Protein AF-A0A951LSE7-F1 (afdb_monomer)

Radius of gyration: 34.66 Å; Cα contacts (8 Å, |Δi|>4): 216; chains: 1; bounding box: 118×33×81 Å

Foldseek 3Di:
DDDDDDDDDDDDPPDDPPPPPDDPPLQFWDKAKDWAPDLDLLAPFWTKIFMDTGPDDPPQPKFKAKDKDAFDFPDDGRHRMTTTRGHDFKMKMKIAIPRGPPPYDRIYMDMDGNPDDPDDDDPDDDDDDDPVVVVVSVVVVVVVCVVPVPDDDDDDDDDDPVPPDDDRVVVVD

Secondary structure (DSSP, 8-state):
---------------------PPPS-SSPEEEEEPP-S---SSSSPEEEEEEEES--TTS--EEEEEESSEEEEE-TBSSEEEEEE-SSEEEEEEEEESPPTTS--EEEEEEE--PPP--------SS--HHHHHHHHHHHHHHHHH-TT----------TT--SSTTGGGT-

Nearest PDB structures (foldseek):
  6fg9-assembly1_A  TM=6.703E-01  e=1.215E-01  Mus musculus
  3j9f-assembly1_9  TM=5.903E-01  e=5.689E-02  Homo sapiens
  5zo2-assembly1_A  TM=6.162E-01  e=5.229E-01  Mus musculus
  3j8f-assembly1_7  TM=5.194E-01  e=1.828E-01  Homo sapiens
  8vse-assembly1_B  TM=6.309E-01  e=2.122E+00  Homo sapiens

pLDDT: mean 77.63, std 16.94, range [31.97, 95.69]

Solvent-accessible surface area (backbone atoms only — not comparable to full-atom values): 11284 Å² total; per-residue (Å²): 138,79,83,89,84,82,91,80,87,81,78,81,78,79,74,74,80,77,80,73,71,82,75,78,88,76,79,56,51,55,70,49,55,45,64,56,84,72,86,45,64,26,66,85,44,71,43,51,39,37,52,50,76,43,82,61,64,89,83,52,74,65,42,34,47,72,47,64,77,25,53,46,78,77,45,41,79,63,47,60,44,33,32,30,38,28,50,63,55,52,33,38,44,35,40,37,46,46,67,65,59,90,91,46,92,39,72,46,64,32,73,46,70,42,75,72,76,79,82,86,73,86,86,79,86,80,79,97,66,57,69,70,60,46,52,54,52,52,50,55,50,53,51,53,46,68,76,35,91,86,61,86,87,83,88,85,83,84,82,62,93,81,70,77,79,67,64,76,61,72,73,73,114

Structure (mmCIF, N/CA/C/O backbone):
data_AF-A0A951LSE7-F1
#
_entry.id   AF-A0A951LSE7-F1
#
loop_
_atom_site.group_PDB
_atom_site.id
_atom_site.type_symbol
_atom_site.label_atom_id
_atom_site.label_alt_id
_atom_site.label_comp_id
_atom_site.label_asym_id
_atom_site.label_entity_id
_atom_site.label_seq_id
_atom_site.pdbx_PDB_ins_code
_atom_site.Cartn_x
_atom_site.Cartn_y
_atom_site.Cartn_z
_atom_site.occupancy
_atom_site.B_iso_or_equiv
_atom_site.auth_seq_id
_atom_site.auth_comp_id
_atom_site.auth_asym_id
_atom_site.auth_atom_id
_atom_site.pdbx_PDB_model_num
ATOM 1 N N . MET A 1 1 ? -87.863 -3.544 42.223 1.00 41.81 1 MET A N 1
ATOM 2 C CA . MET A 1 1 ? -87.678 -4.208 40.915 1.00 41.81 1 MET A CA 1
ATOM 3 C C . MET A 1 1 ? -87.373 -3.108 39.912 1.00 41.81 1 MET A C 1
ATOM 5 O O . MET A 1 1 ? -88.118 -2.148 39.914 1.00 41.81 1 MET A O 1
ATOM 9 N N . PHE A 1 2 ? -86.371 -3.109 39.048 1.00 39.69 2 PHE A N 1
ATOM 10 C CA . PHE A 1 2 ? -85.160 -3.896 38.831 1.00 39.69 2 PHE A CA 1
ATOM 11 C C . PHE A 1 2 ? -84.572 -3.287 37.532 1.00 39.69 2 PHE A C 1
ATOM 13 O O . PHE A 1 2 ? -85.335 -3.103 36.593 1.00 39.69 2 PHE A O 1
ATOM 20 N N . TYR A 1 3 ? -83.263 -2.995 37.509 1.00 31.97 3 TYR A N 1
ATOM 21 C CA . TYR A 1 3 ? -82.399 -2.718 36.334 1.00 31.97 3 TYR A CA 1
ATOM 22 C C . TYR A 1 3 ? -82.689 -1.440 35.503 1.00 31.97 3 TYR A C 1
ATOM 24 O O . TYR A 1 3 ? -83.784 -1.241 35.004 1.00 31.97 3 TYR A O 1
ATOM 32 N N . SER A 1 4 ? -81.799 -0.443 35.397 1.00 47.22 4 SER A N 1
ATOM 33 C CA . SER A 1 4 ? -80.381 -0.434 34.973 1.00 47.22 4 SER A CA 1
ATOM 34 C C . SER A 1 4 ? -80.179 -0.842 33.509 1.00 47.22 4 SER A C 1
ATOM 36 O O . SER A 1 4 ? -80.339 -2.016 33.198 1.00 47.22 4 SER A O 1
ATOM 38 N N . LEU A 1 5 ? -79.790 0.118 32.651 1.00 40.84 5 LEU A N 1
ATOM 39 C CA . LEU A 1 5 ? -78.952 -0.078 31.449 1.00 40.84 5 LEU A CA 1
ATOM 40 C C . LEU A 1 5 ? -78.479 1.276 30.854 1.00 40.84 5 LEU A C 1
ATOM 42 O O . LEU A 1 5 ? -79.071 1.845 29.945 1.00 40.84 5 LEU A O 1
ATOM 46 N N . ALA A 1 6 ? -77.472 1.856 31.513 1.00 43.97 6 ALA A N 1
ATOM 47 C CA . ALA A 1 6 ? -76.126 2.155 30.996 1.00 43.97 6 ALA A CA 1
ATOM 48 C C . ALA A 1 6 ? -75.915 2.284 29.453 1.00 43.97 6 ALA A C 1
ATOM 50 O O . ALA A 1 6 ? -76.101 1.308 28.737 1.00 43.97 6 ALA A O 1
ATOM 51 N N . LEU A 1 7 ? -75.404 3.450 28.985 1.00 41.69 7 LEU A N 1
ATOM 52 C CA . LEU A 1 7 ? -74.018 3.692 28.458 1.00 41.69 7 LEU A CA 1
ATOM 53 C C . LEU A 1 7 ? -73.900 3.451 26.915 1.00 41.69 7 LEU A C 1
ATOM 55 O O . LEU A 1 7 ? -74.561 2.570 26.397 1.00 41.69 7 LEU A O 1
ATOM 59 N N . ILE A 1 8 ? -73.151 4.164 26.051 1.00 49.81 8 ILE A N 1
ATOM 60 C CA . ILE A 1 8 ? -71.958 5.035 26.135 1.00 49.81 8 ILE A CA 1
ATOM 61 C C . ILE A 1 8 ? -71.939 5.963 24.898 1.00 49.81 8 ILE A C 1
ATOM 63 O O . ILE A 1 8 ? -72.126 5.485 23.780 1.00 49.81 8 ILE A O 1
ATOM 67 N N . LEU A 1 9 ? -71.620 7.255 25.055 1.00 42.75 9 LEU A N 1
ATOM 68 C CA . LEU A 1 9 ? -71.098 8.078 23.952 1.00 42.75 9 LEU A CA 1
ATOM 69 C C . LEU A 1 9 ? -69.606 7.762 23.776 1.00 42.75 9 LEU A C 1
ATOM 71 O O . LEU A 1 9 ? -68.782 8.178 24.590 1.00 42.75 9 LEU A O 1
ATOM 75 N N . ALA A 1 10 ? -69.247 7.009 22.738 1.00 52.25 10 ALA A N 1
ATOM 76 C CA . ALA A 1 10 ? -67.850 6.750 22.403 1.00 52.25 10 ALA A CA 1
ATOM 77 C C . ALA A 1 10 ? -67.261 7.948 21.637 1.00 52.25 10 ALA A C 1
ATOM 79 O O . ALA A 1 10 ? -67.331 8.014 20.410 1.00 52.25 10 ALA A O 1
ATOM 80 N N . ALA A 1 11 ? -66.670 8.901 22.361 1.00 54.34 11 ALA A N 1
ATOM 81 C CA . ALA A 1 11 ? -65.795 9.902 21.762 1.00 54.34 11 ALA A CA 1
ATOM 82 C C . ALA A 1 11 ? -64.502 9.210 21.298 1.00 54.34 11 ALA A C 1
ATOM 84 O O . ALA A 1 11 ? -63.698 8.763 22.114 1.00 54.34 11 ALA A O 1
ATOM 85 N N . HIS A 1 12 ? -64.317 9.091 19.983 1.00 43.94 12 HIS A N 1
ATOM 86 C CA . HIS A 1 12 ? -63.056 8.637 19.406 1.00 43.94 12 HIS A CA 1
ATOM 87 C C . HIS A 1 12 ? -62.016 9.742 19.579 1.00 43.94 12 HIS A C 1
ATOM 89 O O . HIS A 1 12 ? -61.993 10.722 18.835 1.00 43.94 12 HIS A O 1
ATOM 95 N N . ILE A 1 13 ? -61.151 9.579 20.577 1.00 54.88 13 ILE A N 1
ATOM 96 C CA . ILE A 1 13 ? -59.908 10.336 20.666 1.00 54.88 13 ILE A CA 1
ATOM 97 C C . ILE A 1 13 ? -59.006 9.783 19.562 1.00 54.88 13 ILE A C 1
ATOM 99 O O . ILE A 1 13 ? -58.396 8.726 19.711 1.00 54.88 13 ILE A O 1
ATOM 103 N N . ILE A 1 14 ? -58.959 10.481 18.428 1.00 60.88 14 ILE A N 1
ATOM 104 C CA . ILE A 1 14 ? -57.915 10.279 17.426 1.00 60.88 14 ILE A CA 1
ATOM 105 C C . ILE A 1 14 ? -56.628 10.790 18.073 1.00 60.88 14 ILE A C 1
ATOM 107 O O . ILE A 1 14 ? -56.362 11.991 18.106 1.00 60.88 14 ILE A O 1
ATOM 111 N N . ALA A 1 15 ? -55.861 9.875 18.660 1.00 58.81 15 ALA A N 1
ATOM 112 C CA . ALA A 1 15 ? -54.492 10.155 19.043 1.00 58.81 15 ALA A CA 1
ATOM 113 C C . ALA A 1 15 ? -53.711 10.417 17.751 1.00 58.81 15 ALA A C 1
ATOM 115 O O . ALA A 1 15 ? -53.576 9.533 16.905 1.00 58.81 15 ALA A O 1
ATOM 116 N N . CYS A 1 16 ? -53.246 11.652 17.575 1.00 46.00 16 CYS A N 1
ATOM 117 C CA . CYS A 1 16 ? -52.283 11.973 16.535 1.00 46.00 16 CYS A CA 1
ATOM 118 C C . CYS A 1 16 ? -51.041 11.113 16.800 1.00 46.00 16 CYS A C 1
ATOM 120 O O . CYS A 1 16 ? -50.427 11.235 17.863 1.00 46.00 16 CYS A O 1
ATOM 122 N N . ALA A 1 17 ? -50.716 10.202 15.881 1.00 58.75 17 ALA A N 1
ATOM 123 C CA . ALA A 1 17 ? -49.456 9.480 15.917 1.00 58.75 17 ALA A CA 1
ATOM 124 C C . ALA A 1 17 ? -48.337 10.526 15.875 1.00 58.75 17 ALA A C 1
ATOM 126 O O . ALA A 1 17 ? -48.210 11.277 14.909 1.00 58.75 17 ALA A O 1
ATOM 127 N N . GLN A 1 18 ? -47.579 10.635 16.964 1.00 56.06 18 GLN A N 1
ATOM 128 C CA . GLN A 1 18 ? -46.410 11.495 17.002 1.00 56.06 18 GLN A CA 1
ATOM 129 C C . GLN A 1 18 ? -45.332 10.828 16.151 1.00 56.06 18 GLN A C 1
ATOM 131 O O . GLN A 1 18 ? -44.697 9.868 16.582 1.00 56.06 18 GLN A O 1
ATOM 136 N N . GLU A 1 19 ? -45.150 11.344 14.938 1.00 54.78 19 GLU A N 1
ATOM 137 C CA . GLU A 1 19 ? -43.937 11.163 14.148 1.00 54.78 19 GLU A CA 1
ATOM 138 C C . GLU A 1 19 ? -42.773 11.694 15.000 1.00 54.78 19 GLU A C 1
ATOM 140 O O . GLU A 1 19 ? -42.527 12.901 15.085 1.00 54.78 19 GLU A O 1
ATOM 145 N N . SER A 1 20 ? -42.103 10.806 15.735 1.00 54.81 20 SER A N 1
ATOM 146 C CA . SER A 1 20 ? -40.861 11.154 16.408 1.00 54.81 20 SER A CA 1
ATOM 147 C C . SER A 1 20 ? -39.849 11.477 15.317 1.00 54.81 20 SER A C 1
ATOM 149 O O . SER A 1 20 ? -39.460 10.586 14.561 1.00 54.81 20 SER A O 1
ATOM 151 N N . ALA A 1 21 ? -39.463 12.750 15.221 1.00 60.66 21 ALA A N 1
ATOM 152 C CA . ALA A 1 21 ? -38.426 13.214 14.310 1.00 60.66 21 ALA A CA 1
ATOM 153 C C . ALA A 1 21 ? -37.219 12.250 14.334 1.00 60.66 21 ALA A C 1
ATOM 155 O O . ALA A 1 21 ? -36.834 11.814 15.427 1.00 60.66 21 ALA A O 1
ATOM 156 N N . PRO A 1 22 ? -36.610 11.915 13.177 1.00 55.44 22 PRO A N 1
ATOM 157 C CA . PRO A 1 22 ? -35.402 11.106 13.164 1.00 55.44 22 PRO A CA 1
ATOM 158 C C . PRO A 1 22 ? -34.366 11.779 14.063 1.00 55.44 22 PRO A C 1
ATOM 160 O O . PRO A 1 22 ? -34.053 12.958 13.879 1.00 55.44 22 PRO A O 1
ATOM 163 N N . ALA A 1 23 ? -33.883 11.045 15.068 1.00 54.94 23 ALA A N 1
ATOM 164 C CA . ALA A 1 23 ? -32.863 11.536 15.979 1.00 54.94 23 ALA A CA 1
ATOM 165 C C . ALA A 1 23 ? -31.683 12.116 15.172 1.00 54.94 23 ALA A C 1
ATOM 167 O O . ALA A 1 23 ? -31.280 11.520 14.168 1.00 54.94 23 ALA A O 1
ATOM 168 N N . PRO A 1 24 ? -31.126 13.274 15.572 1.00 51.53 24 PRO A N 1
ATOM 169 C CA . PRO A 1 24 ? -30.006 13.866 14.859 1.00 51.53 24 PRO A CA 1
ATOM 170 C C . PRO A 1 24 ? -28.826 12.885 14.866 1.00 51.53 24 PRO A C 1
ATOM 172 O O . PRO A 1 24 ? -28.397 12.433 15.926 1.00 51.53 24 PRO A O 1
ATOM 175 N N . LEU A 1 25 ? -28.290 12.583 13.678 1.00 54.06 25 LEU A N 1
ATOM 176 C CA . LEU A 1 25 ? -27.167 11.668 13.389 1.00 54.06 25 LEU A CA 1
ATOM 177 C C . LEU A 1 25 ? -25.811 12.078 14.026 1.00 54.06 25 LEU A C 1
ATOM 179 O O . LEU A 1 25 ? -24.751 11.674 13.562 1.00 54.06 25 LEU A O 1
ATOM 183 N N . ALA A 1 26 ? -25.813 12.889 15.085 1.00 55.22 26 ALA A N 1
ATOM 184 C CA . ALA A 1 26 ? -24.641 13.558 15.649 1.00 55.22 26 ALA A CA 1
ATOM 185 C C . ALA A 1 26 ? -23.982 12.828 16.838 1.00 55.22 26 ALA A C 1
ATOM 187 O O . ALA A 1 26 ? -23.077 13.381 17.456 1.00 55.22 26 ALA A O 1
ATOM 188 N N . GLN A 1 27 ? -24.429 11.623 17.208 1.00 72.81 27 GLN A N 1
ATOM 189 C CA . GLN A 1 27 ? -23.952 10.948 18.429 1.00 72.81 27 GLN A CA 1
ATOM 190 C C . GLN A 1 27 ? -22.779 9.985 18.206 1.00 72.81 27 GLN A C 1
ATOM 192 O O . GLN A 1 27 ? -22.187 9.521 19.180 1.00 72.81 27 GLN A O 1
ATOM 197 N N . CYS A 1 28 ? -22.425 9.689 16.952 1.00 80.31 28 CYS A N 1
ATOM 198 C CA . CYS A 1 28 ? -21.328 8.776 16.655 1.00 80.31 28 CYS A CA 1
ATOM 199 C C . CYS A 1 28 ? -20.040 9.533 16.338 1.00 80.31 28 CYS A C 1
ATOM 201 O O . CYS A 1 28 ? -20.050 10.414 15.475 1.00 80.31 28 CYS A O 1
ATOM 203 N N . PRO A 1 29 ? -18.921 9.187 16.996 1.00 85.00 29 PRO A N 1
ATOM 204 C CA . PRO A 1 29 ? -17.635 9.751 16.634 1.00 85.00 29 PRO A CA 1
ATOM 205 C C . PRO A 1 29 ? -17.243 9.290 15.229 1.00 85.00 29 PRO A C 1
ATOM 207 O O . PRO A 1 29 ? -17.514 8.154 14.832 1.00 85.00 29 PRO A O 1
ATOM 210 N N . ALA A 1 30 ? -16.585 10.167 14.477 1.00 85.88 30 ALA A N 1
ATOM 211 C CA . ALA A 1 30 ? -16.057 9.813 13.172 1.00 85.88 30 ALA A CA 1
ATOM 212 C C . ALA A 1 30 ? -14.745 9.048 13.363 1.00 85.88 30 ALA A C 1
ATOM 214 O O . ALA A 1 30 ? -13.768 9.585 13.900 1.00 85.88 30 ALA A O 1
ATOM 215 N N . LEU A 1 31 ? -14.759 7.785 12.939 1.00 87.69 31 LEU A N 1
ATOM 216 C CA . LEU A 1 31 ? -13.625 6.877 12.988 1.00 87.69 31 LEU A CA 1
ATOM 217 C C . LEU A 1 31 ? -13.198 6.520 11.562 1.00 87.69 31 LEU A C 1
ATOM 219 O O . LEU A 1 31 ? -14.031 6.161 10.730 1.00 87.69 31 LEU A O 1
ATOM 223 N N . SER A 1 32 ? -11.901 6.616 11.283 1.00 89.12 32 SER A N 1
ATOM 224 C CA . SER A 1 32 ? -11.298 6.140 10.038 1.00 89.12 32 SER A CA 1
ATOM 225 C C . SER A 1 32 ? -10.039 5.334 10.331 1.00 89.12 32 SER A C 1
ATOM 227 O O . SER A 1 32 ? -9.302 5.640 11.268 1.00 89.12 32 SER A O 1
ATOM 229 N N . VAL A 1 33 ? -9.786 4.298 9.534 1.00 92.19 33 VAL A N 1
ATOM 230 C CA . VAL A 1 33 ? -8.520 3.558 9.561 1.00 92.19 33 VAL A CA 1
ATOM 231 C C . VAL A 1 33 ? -7.693 4.012 8.369 1.00 92.19 33 VAL A C 1
ATOM 233 O O . VAL A 1 33 ? -8.118 3.871 7.225 1.00 92.19 33 VAL A O 1
ATOM 236 N N . ASP A 1 34 ? -6.518 4.550 8.652 1.00 91.50 34 ASP A N 1
ATOM 237 C CA . ASP A 1 34 ? -5.533 4.941 7.661 1.00 91.50 34 ASP A CA 1
ATOM 238 C C . ASP A 1 34 ? -4.641 3.746 7.327 1.00 91.50 34 ASP A C 1
ATOM 240 O O . ASP A 1 34 ? -4.052 3.108 8.212 1.00 91.50 34 ASP A O 1
ATOM 244 N N . CYS A 1 35 ? -4.522 3.471 6.030 1.00 88.38 35 CYS A N 1
ATOM 245 C CA . CYS A 1 35 ? -3.557 2.516 5.513 1.00 88.38 35 CYS A CA 1
ATOM 246 C C . CYS A 1 35 ? -2.144 3.123 5.480 1.00 88.38 35 CYS A C 1
ATOM 248 O O . CYS A 1 35 ? -1.996 4.334 5.279 1.00 88.38 35 CYS A O 1
ATOM 250 N N . PRO A 1 36 ? -1.103 2.283 5.599 1.00 82.94 36 PRO A N 1
ATOM 251 C CA . PRO A 1 36 ? 0.265 2.695 5.330 1.00 82.94 36 PRO A CA 1
ATOM 252 C C . PRO A 1 36 ? 0.389 3.253 3.906 1.00 82.94 36 PRO A C 1
ATOM 254 O O . PRO A 1 36 ? -0.135 2.675 2.955 1.00 82.94 36 PRO A O 1
ATOM 257 N N . THR A 1 37 ? 1.099 4.370 3.755 1.00 70.94 37 THR A N 1
ATOM 258 C CA . THR A 1 37 ? 1.469 4.931 2.443 1.00 70.94 37 THR A CA 1
ATOM 259 C C . THR A 1 37 ? 2.763 4.342 1.899 1.00 70.94 37 THR A C 1
ATOM 261 O O . THR A 1 37 ? 3.048 4.463 0.708 1.00 70.94 37 THR A O 1
ATOM 264 N N . ASP A 1 38 ? 3.556 3.724 2.771 1.00 62.47 38 ASP A N 1
ATOM 265 C CA . ASP A 1 38 ? 4.833 3.145 2.398 1.00 62.47 38 ASP A CA 1
ATOM 266 C C . ASP A 1 38 ? 4.577 1.825 1.677 1.00 62.47 38 ASP A C 1
ATOM 268 O O . ASP A 1 38 ? 4.089 0.859 2.267 1.00 62.47 38 ASP A O 1
ATOM 272 N N . ILE A 1 39 ? 4.913 1.798 0.385 1.00 56.38 39 ILE A N 1
ATOM 273 C CA . ILE A 1 39 ? 4.918 0.595 -0.454 1.00 56.38 39 ILE A CA 1
ATOM 274 C C . ILE A 1 39 ? 6.132 -0.248 -0.042 1.00 56.38 39 ILE A C 1
ATOM 276 O O . ILE A 1 39 ? 7.100 -0.425 -0.779 1.00 56.38 39 ILE A O 1
ATOM 280 N N . SER A 1 40 ? 6.110 -0.715 1.199 1.00 55.94 40 SER A N 1
ATOM 281 C CA . SER A 1 40 ? 6.928 -1.820 1.657 1.00 55.94 40 SER A CA 1
ATOM 282 C C . SER A 1 40 ? 6.470 -3.054 0.886 1.00 55.94 40 SER A C 1
ATOM 284 O O . SER A 1 40 ? 5.278 -3.229 0.636 1.00 55.94 40 SER A O 1
ATOM 286 N N . ASP A 1 41 ? 7.381 -3.975 0.585 1.00 59.81 41 ASP A N 1
ATOM 287 C CA . ASP A 1 41 ? 7.040 -5.310 0.071 1.00 59.81 41 ASP A CA 1
ATOM 288 C C . ASP A 1 41 ? 6.071 -6.087 0.991 1.00 59.81 41 ASP A C 1
ATOM 290 O O . ASP A 1 41 ? 5.633 -7.187 0.647 1.00 59.81 41 ASP A O 1
ATOM 294 N N . GLY A 1 42 ? 5.752 -5.531 2.168 1.00 56.97 42 GLY A N 1
ATOM 295 C CA . GLY A 1 42 ? 4.909 -6.079 3.222 1.00 56.97 42 GLY A CA 1
ATOM 296 C C . GLY A 1 42 ? 5.599 -7.212 3.970 1.00 56.97 42 GLY A C 1
ATOM 297 O O . GLY A 1 42 ? 5.254 -7.471 5.113 1.00 56.97 42 GLY A O 1
ATOM 298 N N . LYS A 1 43 ? 6.591 -7.842 3.336 1.00 61.69 43 LYS A N 1
ATOM 299 C CA . LYS A 1 43 ? 7.227 -9.100 3.720 1.00 61.69 43 LYS A CA 1
ATOM 300 C C . LYS A 1 43 ? 8.474 -8.890 4.579 1.00 61.69 43 LYS A C 1
ATOM 302 O O . LYS A 1 43 ? 8.769 -9.751 5.402 1.00 61.69 43 LYS A O 1
ATOM 307 N N . SER A 1 44 ? 9.180 -7.767 4.417 1.00 62.94 44 SER A N 1
ATOM 308 C CA . SER A 1 44 ? 10.478 -7.541 5.076 1.00 62.94 44 SER A CA 1
ATOM 309 C C . SER A 1 44 ? 10.474 -6.373 6.066 1.00 62.9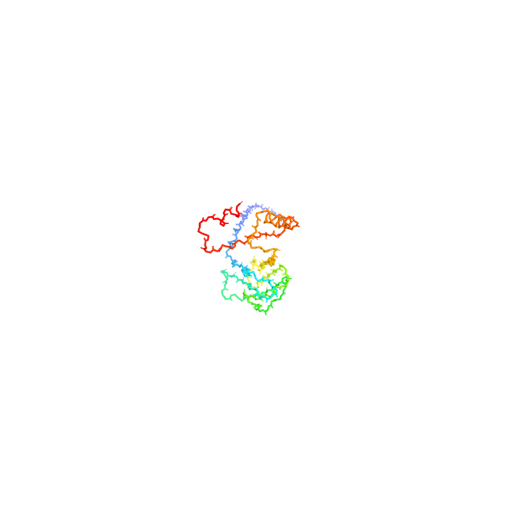4 44 SER A C 1
ATOM 311 O O . SER A 1 44 ? 11.293 -6.351 6.984 1.00 62.94 44 SER A O 1
ATOM 313 N N . ALA A 1 45 ? 9.558 -5.410 5.907 1.00 74.75 45 ALA A N 1
ATOM 314 C CA . ALA A 1 45 ? 9.445 -4.238 6.774 1.00 74.75 45 ALA A CA 1
ATOM 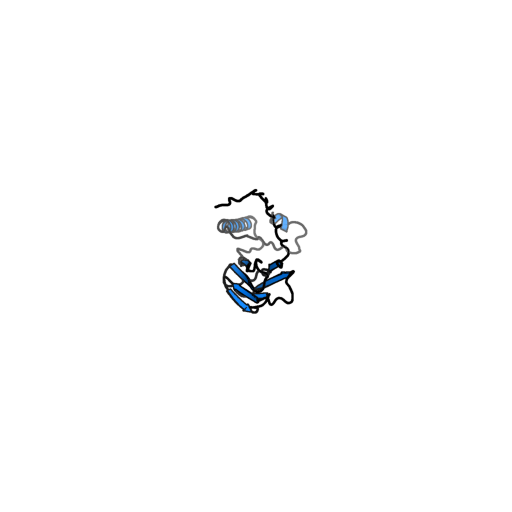315 C C . ALA A 1 45 ? 8.029 -4.094 7.369 1.00 74.75 45 ALA A C 1
ATOM 317 O O . ALA A 1 45 ? 7.040 -4.290 6.653 1.00 74.75 45 ALA A O 1
ATOM 318 N N . PRO A 1 46 ? 7.906 -3.730 8.661 1.00 83.19 46 PRO A N 1
ATOM 319 C CA . PRO A 1 46 ? 6.612 -3.552 9.304 1.00 83.19 46 PRO A CA 1
ATOM 320 C C . PRO A 1 46 ? 5.868 -2.341 8.731 1.00 83.19 46 PRO A C 1
ATOM 322 O O . PRO A 1 46 ? 6.403 -1.239 8.625 1.00 83.19 46 PRO A O 1
ATOM 325 N N . SER A 1 47 ? 4.599 -2.551 8.400 1.00 87.06 47 SER A N 1
ATOM 326 C CA . SER A 1 47 ? 3.670 -1.544 7.891 1.00 87.06 47 SER A CA 1
ATOM 327 C C . SER A 1 47 ? 2.821 -0.989 9.035 1.00 87.06 47 SER A C 1
ATOM 329 O O . SER A 1 47 ? 2.335 -1.747 9.877 1.00 87.06 47 SER A O 1
ATOM 331 N N . THR A 1 48 ? 2.646 0.333 9.087 1.00 90.69 48 THR A N 1
ATOM 332 C CA . THR A 1 48 ? 1.929 0.997 10.188 1.00 90.69 48 THR A CA 1
ATOM 333 C C . THR A 1 48 ? 0.488 1.303 9.796 1.00 90.69 48 THR A C 1
ATOM 335 O O . THR A 1 48 ? 0.255 2.075 8.871 1.00 90.69 48 THR A O 1
ATOM 338 N N . PHE A 1 49 ? -0.472 0.745 10.532 1.00 91.44 49 PHE A N 1
ATOM 339 C CA . PHE A 1 49 ? -1.891 1.091 10.418 1.00 91.44 49 PHE A CA 1
ATOM 340 C C . PHE A 1 49 ? -2.280 1.978 11.592 1.00 91.44 49 PHE A C 1
ATOM 342 O O . PHE A 1 49 ? -1.866 1.722 12.725 1.00 91.44 49 PHE A O 1
ATOM 349 N N . SER A 1 50 ? -3.067 3.019 11.332 1.00 93.06 50 SER A N 1
ATOM 350 C CA . SER A 1 50 ? -3.490 3.969 12.365 1.00 93.06 50 SER A CA 1
ATOM 351 C C . SER A 1 50 ? -4.984 4.220 12.296 1.00 93.06 50 SER A C 1
ATOM 353 O O . SER A 1 50 ? -5.551 4.330 11.218 1.00 93.06 50 SER A O 1
ATOM 355 N N . ALA A 1 51 ? -5.626 4.346 13.446 1.00 93.00 51 ALA A N 1
ATOM 356 C CA . ALA A 1 51 ? -7.013 4.753 13.554 1.00 93.00 51 ALA A CA 1
ATOM 357 C C . ALA A 1 51 ? -7.093 6.220 13.968 1.00 93.00 51 ALA A C 1
ATOM 359 O O . ALA A 1 51 ? -6.501 6.625 14.968 1.00 93.00 51 ALA A O 1
ATOM 360 N N . ARG A 1 52 ? -7.860 7.015 13.224 1.00 90.50 52 ARG A N 1
ATOM 361 C CA . ARG A 1 52 ? -8.235 8.369 13.625 1.00 90.50 52 ARG A CA 1
ATOM 362 C C . ARG A 1 52 ? -9.623 8.341 14.213 1.00 90.50 52 ARG A C 1
ATOM 364 O O . ARG A 1 52 ? -10.543 7.796 13.613 1.00 90.50 52 ARG A O 1
ATOM 371 N N . LEU A 1 53 ? -9.763 8.967 15.371 1.00 87.69 53 LEU A N 1
ATOM 372 C CA . LEU A 1 53 ? -11.032 9.109 16.055 1.00 87.69 53 LEU A CA 1
ATOM 373 C C . LEU A 1 53 ? -11.270 10.583 16.358 1.00 87.69 53 LEU A C 1
ATOM 375 O O . LEU A 1 53 ? -10.438 11.237 16.983 1.00 87.69 53 LEU A O 1
ATOM 379 N N . THR A 1 54 ? -12.410 11.103 15.919 1.00 84.94 54 THR A N 1
ATOM 380 C CA . THR A 1 54 ? -12.811 12.495 16.141 1.00 84.94 54 THR A CA 1
ATOM 381 C C . THR A 1 54 ? -14.211 12.548 16.741 1.00 84.94 54 THR A C 1
ATOM 383 O O . THR A 1 54 ? -15.084 11.764 16.377 1.00 84.94 54 THR A O 1
ATOM 386 N N . GLY A 1 55 ? -14.421 13.444 17.710 1.00 78.25 55 GLY A N 1
ATOM 387 C CA . GLY A 1 55 ? -15.707 13.580 18.405 1.00 78.25 55 GLY A CA 1
ATOM 388 C C . GLY A 1 55 ? -16.001 12.497 19.450 1.00 78.25 55 GLY A C 1
ATOM 389 O O . GLY A 1 55 ? -17.120 12.427 19.947 1.00 78.25 55 GLY A O 1
ATOM 390 N N . ALA A 1 56 ? -15.025 11.653 19.799 1.00 79.94 56 ALA A N 1
ATOM 391 C CA . ALA A 1 56 ? -15.181 10.705 20.897 1.00 79.94 56 ALA A CA 1
ATOM 392 C C . ALA A 1 56 ? -14.992 11.397 22.250 1.00 79.94 56 ALA A C 1
ATOM 394 O O . ALA A 1 56 ? -14.151 12.285 22.392 1.00 79.94 56 ALA A O 1
ATOM 395 N N . ASN A 1 57 ? -15.762 10.962 23.248 1.00 79.31 57 ASN A N 1
ATOM 396 C CA . ASN A 1 57 ? -15.605 11.436 24.617 1.00 79.31 57 ASN A CA 1
ATOM 397 C C . ASN A 1 57 ? -14.218 11.009 25.150 1.00 79.31 57 ASN A C 1
ATOM 399 O O . ASN A 1 57 ? -13.948 9.807 25.180 1.00 79.31 57 ASN A O 1
ATOM 403 N N . PRO A 1 58 ? -13.351 11.942 25.586 1.00 74.69 58 PRO A N 1
ATOM 404 C CA . PRO A 1 58 ? -12.021 11.616 26.108 1.00 74.69 58 PRO A CA 1
ATOM 405 C C . PRO A 1 58 ? -12.047 10.774 27.394 1.00 74.69 58 PRO A C 1
ATOM 407 O O . PRO A 1 58 ? -11.057 10.119 27.706 1.00 74.69 58 PRO A O 1
ATOM 410 N N . GLU A 1 59 ? -13.163 10.758 28.126 1.00 78.06 59 GLU A N 1
ATOM 411 C CA . GLU A 1 59 ? -13.346 9.921 29.319 1.00 78.06 59 GLU A CA 1
ATOM 412 C C . GLU A 1 59 ? -13.892 8.522 28.996 1.00 78.06 59 GLU A C 1
ATOM 414 O O . GLU A 1 59 ? -13.921 7.645 29.863 1.00 78.06 59 GLU A O 1
ATOM 419 N N . ALA A 1 60 ? -14.328 8.279 27.753 1.00 80.19 60 ALA A N 1
ATOM 420 C CA . ALA A 1 60 ? -14.792 6.961 27.352 1.00 80.19 60 ALA A CA 1
ATOM 421 C C . ALA A 1 60 ? -13.609 5.988 27.297 1.00 80.19 60 ALA A C 1
ATOM 423 O O . ALA A 1 60 ? -12.632 6.186 26.573 1.00 80.19 60 ALA A O 1
ATOM 424 N N . LYS A 1 61 ? -13.714 4.892 28.051 1.00 85.94 61 LYS A N 1
ATOM 425 C CA . LYS A 1 61 ? -12.722 3.818 28.028 1.00 85.94 61 LYS A CA 1
ATOM 426 C C . LYS A 1 61 ? -12.916 2.970 26.772 1.00 85.94 61 LYS A C 1
ATOM 428 O O . LYS A 1 61 ? -13.673 2.002 26.781 1.00 85.94 61 LYS A O 1
ATOM 433 N N . LEU A 1 62 ? -12.238 3.359 25.698 1.00 88.94 62 LEU A N 1
ATOM 434 C CA . LEU A 1 62 ? -12.257 2.637 24.431 1.00 88.94 62 LEU A CA 1
ATOM 435 C C . LEU A 1 62 ? -11.268 1.472 24.449 1.00 88.94 62 LEU A C 1
ATOM 437 O O . LEU A 1 62 ? -10.160 1.592 24.972 1.00 88.94 62 LEU A O 1
ATOM 441 N N . ILE A 1 63 ? -11.669 0.351 23.856 1.00 91.38 63 ILE A N 1
ATOM 442 C CA . ILE A 1 63 ? -10.818 -0.829 23.680 1.00 91.38 63 ILE A CA 1
ATOM 443 C C . ILE A 1 63 ? -10.651 -1.056 22.181 1.00 91.38 63 ILE A C 1
ATOM 445 O O . ILE A 1 63 ? -11.645 -1.209 21.474 1.00 91.38 63 ILE A O 1
ATOM 449 N N . PHE A 1 64 ? -9.404 -1.076 21.710 1.00 93.50 64 PHE A N 1
ATOM 450 C CA . PHE A 1 64 ? -9.064 -1.281 20.303 1.00 93.50 64 PHE A CA 1
ATOM 451 C C . PHE A 1 64 ? -8.639 -2.730 20.083 1.00 93.50 64 PHE A C 1
ATOM 453 O O . PHE A 1 64 ? -7.621 -3.166 20.617 1.00 93.50 64 PHE A O 1
ATOM 460 N N . ASN A 1 65 ? -9.406 -3.478 19.300 1.00 95.38 65 ASN A N 1
ATOM 461 C CA . ASN A 1 65 ? -9.097 -4.855 18.952 1.00 95.38 65 ASN A CA 1
ATOM 462 C C . ASN A 1 65 ? -8.744 -4.943 17.468 1.00 95.38 65 ASN A C 1
ATOM 464 O O . ASN A 1 65 ? -9.606 -4.783 16.602 1.00 95.38 65 ASN A O 1
ATOM 468 N N . TRP A 1 66 ? -7.470 -5.182 17.173 1.00 95.31 66 TRP A N 1
ATOM 469 C CA . TRP A 1 66 ? -7.001 -5.324 15.803 1.00 95.31 66 TRP A CA 1
ATOM 470 C C . TRP A 1 66 ? -6.921 -6.781 15.379 1.00 95.31 66 TRP A C 1
ATOM 472 O O . TRP A 1 66 ? -6.417 -7.637 16.109 1.00 95.31 66 TRP A O 1
ATOM 482 N N . THR A 1 67 ? -7.337 -7.035 14.146 1.00 94.38 67 THR A N 1
ATOM 483 C CA . THR A 1 67 ? -7.185 -8.310 13.450 1.00 94.38 67 THR A CA 1
ATOM 484 C C . THR A 1 67 ? -6.600 -8.064 12.064 1.00 94.38 67 THR A C 1
ATOM 486 O O . THR A 1 67 ? -6.802 -7.006 11.469 1.00 94.38 67 THR A O 1
ATOM 489 N N . VAL A 1 68 ? -5.830 -9.021 11.552 1.00 93.31 68 VAL A N 1
ATOM 490 C CA . VAL A 1 68 ? -5.175 -8.921 10.241 1.00 93.31 68 VAL A CA 1
ATOM 491 C C . VAL A 1 68 ? -5.484 -10.164 9.415 1.00 93.31 68 VAL A C 1
ATOM 493 O O . VAL A 1 68 ? -5.519 -11.267 9.956 1.00 93.31 68 VAL A O 1
ATOM 496 N N . SER A 1 69 ? -5.722 -9.997 8.113 1.00 91.56 69 SER A N 1
ATOM 497 C CA . SER A 1 69 ? -6.054 -11.110 7.210 1.00 91.56 69 SER A CA 1
ATOM 498 C C . SER A 1 69 ? -4.859 -12.012 6.897 1.00 91.56 69 SER A C 1
ATOM 500 O O . SER A 1 69 ? -5.021 -13.205 6.663 1.00 91.56 69 SER A O 1
ATOM 502 N N . SER A 1 70 ? -3.666 -11.423 6.823 1.00 85.31 70 SER A N 1
ATOM 503 C CA . SER A 1 70 ? -2.497 -12.027 6.180 1.00 85.31 70 SER A CA 1
ATOM 504 C C . SER A 1 70 ? -1.211 -11.378 6.692 1.00 85.31 70 SER A C 1
ATOM 506 O O . SER A 1 70 ? -0.655 -10.463 6.089 1.00 85.31 70 SER A O 1
ATOM 508 N N . GLY A 1 71 ? -0.742 -11.833 7.850 1.00 86.06 71 GLY A N 1
ATOM 509 C CA . GLY A 1 71 ? 0.435 -11.283 8.514 1.00 86.06 71 GLY A CA 1
ATOM 510 C C . GLY A 1 71 ? 0.370 -11.463 10.023 1.00 86.06 71 GLY A C 1
ATOM 511 O O . GLY A 1 71 ? -0.479 -12.190 10.538 1.00 86.06 71 GLY A O 1
ATOM 512 N N . VAL A 1 72 ? 1.267 -10.781 10.729 1.00 89.81 72 VAL A N 1
ATOM 513 C CA . VAL A 1 72 ? 1.336 -10.792 12.194 1.00 89.81 72 VAL A CA 1
ATOM 514 C C . VAL A 1 72 ? 1.440 -9.360 12.705 1.00 89.81 72 VAL A C 1
ATOM 516 O O . VAL A 1 72 ? 2.210 -8.554 12.181 1.00 89.81 72 VAL A O 1
ATOM 519 N N . ILE A 1 73 ? 0.660 -9.042 13.740 1.00 92.75 73 ILE A N 1
ATOM 520 C CA . ILE A 1 73 ? 0.794 -7.782 14.474 1.00 92.75 73 ILE A CA 1
ATOM 521 C C . ILE A 1 73 ? 2.034 -7.902 15.362 1.00 92.75 73 ILE A C 1
ATOM 523 O O . ILE A 1 73 ? 2.056 -8.702 16.293 1.00 92.75 73 ILE A O 1
ATOM 527 N N . GLU A 1 74 ? 3.063 -7.116 15.068 1.00 92.50 74 GLU A N 1
ATOM 528 C CA . GLU A 1 74 ? 4.320 -7.117 15.816 1.00 92.50 74 GLU A CA 1
ATOM 529 C C . GLU A 1 74 ? 4.165 -6.344 17.131 1.00 92.50 74 GLU A C 1
ATOM 531 O O . GLU A 1 74 ? 4.577 -6.801 18.194 1.00 92.50 74 GLU A O 1
ATOM 536 N N . THR A 1 75 ? 3.542 -5.162 17.065 1.00 93.31 75 THR A N 1
ATOM 537 C CA . THR A 1 75 ? 3.345 -4.270 18.216 1.00 93.31 75 THR A CA 1
ATOM 538 C C . THR A 1 75 ? 2.078 -3.423 18.069 1.00 93.31 75 THR A C 1
ATOM 540 O O . THR A 1 75 ? 1.556 -3.240 16.968 1.00 93.31 75 THR A O 1
ATOM 543 N N . GLY A 1 76 ? 1.592 -2.880 19.191 1.00 91.81 76 GLY A N 1
ATOM 544 C CA . GLY A 1 76 ? 0.512 -1.883 19.213 1.00 91.81 76 GLY A CA 1
ATOM 545 C C . GLY A 1 76 ? -0.904 -2.434 19.405 1.00 91.81 76 GLY A C 1
ATOM 546 O O . GLY A 1 76 ? -1.863 -1.664 19.352 1.00 91.81 76 GLY A O 1
ATOM 547 N N . GLN A 1 77 ? -1.065 -3.739 19.653 1.00 94.50 77 GLN A N 1
ATOM 548 C CA . GLN A 1 77 ? -2.378 -4.310 19.968 1.00 94.50 77 GLN A CA 1
ATOM 549 C C . GLN A 1 77 ? -2.995 -3.612 21.190 1.00 94.50 77 GLN A C 1
ATOM 551 O O . GLN A 1 77 ? -2.292 -3.302 22.152 1.00 94.50 77 GLN A O 1
ATOM 556 N N . GLY A 1 78 ? -4.302 -3.348 21.155 1.00 91.81 78 GLY A N 1
ATOM 557 C CA . GLY A 1 78 ? -4.971 -2.579 22.208 1.00 91.81 78 GLY A CA 1
ATOM 558 C C . GLY A 1 78 ? -4.866 -1.057 22.058 1.00 91.81 78 GLY A C 1
ATOM 559 O O . GLY A 1 78 ? -5.451 -0.339 22.867 1.00 91.81 78 GLY A O 1
ATOM 560 N N . THR A 1 79 ? -4.145 -0.546 21.055 1.00 93.31 79 THR A N 1
ATOM 561 C CA . THR A 1 79 ? -3.937 0.899 20.845 1.00 93.31 79 THR A CA 1
ATOM 562 C C . THR A 1 79 ? -4.521 1.381 19.513 1.00 93.31 79 THR A C 1
ATOM 564 O O . THR A 1 79 ? -4.996 0.584 18.711 1.00 93.31 79 THR A O 1
ATOM 567 N N . GLN A 1 80 ? -4.489 2.691 19.252 1.00 91.50 80 GLN A N 1
ATOM 568 C CA . GLN A 1 80 ? -4.938 3.267 17.975 1.00 91.50 80 GLN A CA 1
ATOM 569 C C . GLN A 1 80 ? -3.992 2.982 16.800 1.00 91.50 80 GLN A C 1
ATOM 571 O O . GLN A 1 80 ? -4.388 3.182 15.655 1.00 91.50 80 GLN A O 1
ATOM 576 N N . THR A 1 81 ? -2.765 2.526 17.053 1.00 93.25 81 THR A N 1
ATOM 577 C CA . THR A 1 81 ? -1.754 2.320 16.012 1.00 93.25 81 THR A CA 1
ATOM 578 C C . THR A 1 81 ? -1.114 0.952 16.172 1.00 93.25 81 THR A C 1
ATOM 580 O O . THR A 1 81 ? -0.606 0.622 17.240 1.00 93.25 81 THR A O 1
ATOM 583 N N . ILE A 1 82 ? -1.077 0.172 15.095 1.00 93.44 82 ILE A N 1
ATOM 584 C CA . ILE A 1 82 ? -0.404 -1.129 15.065 1.00 93.44 82 ILE A CA 1
ATOM 585 C C . ILE A 1 82 ? 0.705 -1.146 14.025 1.00 93.44 82 ILE A C 1
ATOM 587 O O . ILE A 1 82 ? 0.623 -0.488 12.986 1.00 93.44 82 ILE A O 1
ATOM 591 N N . LYS A 1 83 ? 1.723 -1.962 14.293 1.00 91.44 83 LYS A N 1
ATOM 592 C CA . LYS A 1 83 ? 2.730 -2.344 13.305 1.00 91.44 83 LYS A CA 1
ATOM 593 C C . LYS A 1 83 ? 2.511 -3.791 12.909 1.00 91.44 83 LYS A C 1
ATOM 595 O O . LYS A 1 83 ? 2.434 -4.666 13.772 1.00 91.44 83 LYS A O 1
ATOM 600 N N . VAL A 1 84 ? 2.399 -4.028 11.611 1.00 90.19 84 VAL A N 1
ATOM 601 C CA . VAL A 1 84 ? 2.071 -5.335 11.044 1.00 90.19 84 VAL A CA 1
ATOM 602 C C . VAL A 1 84 ? 3.146 -5.736 10.056 1.00 90.19 84 VAL A C 1
ATOM 604 O O . VAL A 1 84 ? 3.470 -4.976 9.147 1.00 90.19 84 VAL A O 1
ATOM 607 N N . ILE A 1 85 ? 3.663 -6.949 10.203 1.00 87.19 85 ILE A N 1
ATOM 608 C CA . I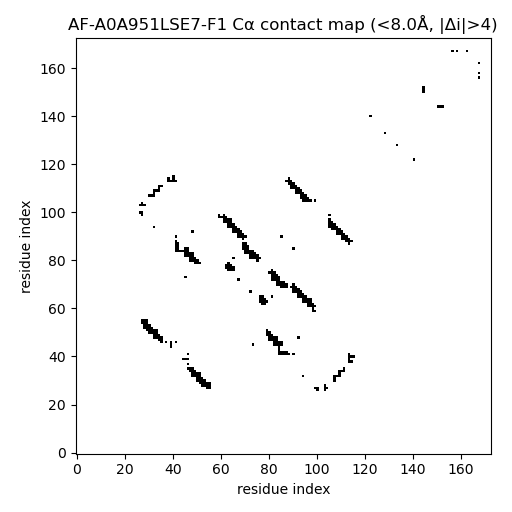LE A 1 85 ? 4.475 -7.586 9.170 1.00 87.19 85 ILE A CA 1
ATOM 609 C C . ILE A 1 85 ? 3.509 -8.393 8.307 1.00 87.19 85 ILE A C 1
ATOM 611 O O . ILE A 1 85 ? 2.859 -9.326 8.784 1.00 87.19 85 ILE A O 1
ATOM 615 N N . GLY A 1 86 ? 3.345 -7.964 7.060 1.00 81.25 86 GLY A N 1
ATOM 616 C CA . GLY A 1 86 ? 2.454 -8.588 6.095 1.00 81.25 86 GLY A CA 1
ATOM 617 C C . GLY A 1 86 ? 3.008 -9.911 5.575 1.00 81.25 86 GLY A C 1
ATOM 618 O O . GLY A 1 86 ? 4.213 -10.118 5.450 1.00 81.25 86 GLY A O 1
ATOM 619 N N . ALA A 1 87 ? 2.106 -10.821 5.233 1.00 67.62 87 ALA A N 1
ATOM 620 C CA . ALA A 1 87 ? 2.447 -12.081 4.595 1.00 67.62 87 ALA A CA 1
ATOM 621 C C . ALA A 1 87 ? 1.615 -12.235 3.319 1.00 67.62 87 ALA A C 1
ATOM 623 O O . ALA A 1 87 ? 0.442 -12.583 3.379 1.00 67.62 87 ALA A O 1
ATOM 624 N N . GLY A 1 88 ? 2.218 -11.972 2.159 1.00 70.62 88 GLY A N 1
ATOM 625 C CA . GLY A 1 88 ? 1.567 -12.151 0.855 1.00 70.62 88 GLY A CA 1
ATOM 626 C C . GLY A 1 88 ? 1.398 -10.855 0.070 1.00 70.62 88 GLY A C 1
ATOM 627 O O . GLY A 1 88 ? 2.140 -9.898 0.284 1.00 70.62 88 GLY A O 1
ATOM 628 N N . ASP A 1 89 ? 0.459 -10.864 -0.875 1.00 77.25 89 ASP A N 1
ATOM 629 C CA . ASP A 1 89 ? 0.300 -9.789 -1.865 1.00 77.25 89 ASP A CA 1
ATOM 630 C C . ASP A 1 89 ? -0.806 -8.790 -1.493 1.00 77.25 89 ASP A C 1
ATOM 632 O O . ASP A 1 89 ? -0.853 -7.679 -2.011 1.00 77.25 89 ASP A O 1
ATOM 636 N N . SER A 1 90 ? -1.670 -9.150 -0.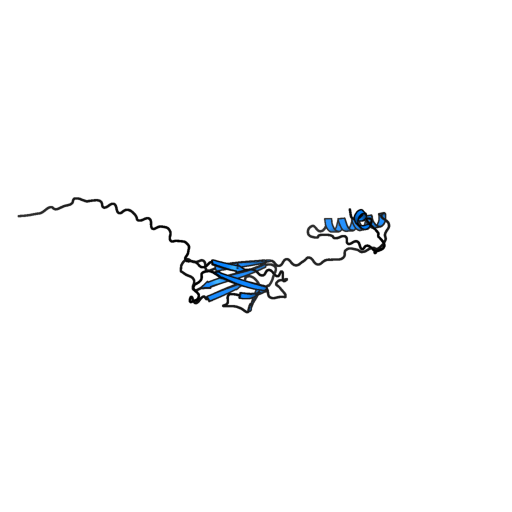547 1.00 84.81 90 SER A N 1
ATOM 637 C CA . SER A 1 90 ? -2.673 -8.261 0.038 1.00 84.81 90 SER A CA 1
ATOM 638 C C . SER A 1 90 ? -2.653 -8.396 1.552 1.00 84.81 90 SER A C 1
ATOM 640 O O . SER A 1 90 ? -2.569 -9.516 2.057 1.00 84.81 90 SER A O 1
ATOM 642 N N . LEU A 1 91 ? -2.777 -7.281 2.264 1.00 87.19 91 LEU A N 1
ATOM 643 C CA . LEU A 1 91 ? -2.873 -7.210 3.718 1.00 87.19 91 LEU A CA 1
ATOM 644 C C . LEU A 1 91 ? -4.058 -6.324 4.102 1.00 87.19 91 LEU A C 1
ATOM 646 O O . LEU A 1 91 ? -4.071 -5.136 3.787 1.00 87.19 91 LEU A O 1
ATOM 650 N N . THR A 1 92 ? -5.025 -6.890 4.820 1.00 90.50 92 THR A N 1
ATOM 651 C CA . THR A 1 92 ? -6.171 -6.162 5.369 1.00 90.50 92 THR A CA 1
ATOM 652 C C . THR A 1 92 ? -6.070 -6.127 6.885 1.00 90.50 92 THR A C 1
ATOM 654 O O . THR A 1 92 ? -6.025 -7.174 7.532 1.00 90.50 92 THR A O 1
ATOM 657 N N . ALA A 1 93 ? -6.059 -4.925 7.454 1.00 92.69 93 ALA A N 1
ATOM 658 C CA . ALA A 1 93 ? -6.199 -4.714 8.888 1.00 92.69 93 ALA A CA 1
ATOM 659 C C . ALA A 1 93 ? -7.647 -4.330 9.194 1.00 92.69 93 ALA A C 1
ATOM 661 O O . ALA A 1 93 ? -8.198 -3.423 8.569 1.00 92.69 93 ALA A O 1
ATOM 662 N N . THR A 1 94 ? -8.251 -5.017 10.156 1.00 94.81 94 THR A N 1
ATOM 663 C CA . THR A 1 94 ? -9.597 -4.743 10.657 1.00 94.81 94 THR A CA 1
ATOM 664 C C . THR A 1 94 ? -9.499 -4.331 12.116 1.00 94.81 94 THR A C 1
ATOM 666 O O . THR A 1 94 ? -8.925 -5.045 12.937 1.00 94.81 94 THR A O 1
ATOM 669 N N . LEU A 1 95 ? -10.057 -3.17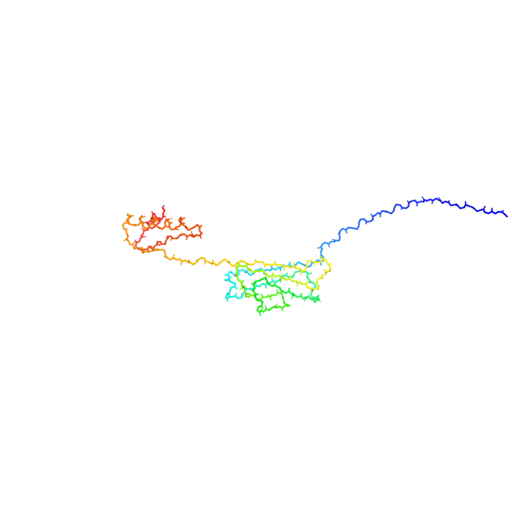1 12.428 1.00 95.69 95 LEU A N 1
ATOM 670 C CA . LEU A 1 95 ? -10.181 -2.634 13.768 1.00 95.69 95 LEU A CA 1
ATOM 671 C C . LEU A 1 95 ? -11.623 -2.772 14.239 1.00 95.69 95 LEU A C 1
ATOM 673 O O . LEU A 1 95 ? -12.543 -2.277 13.591 1.00 95.69 95 LEU A O 1
ATOM 677 N N . GLU A 1 96 ? -11.792 -3.358 15.413 1.00 94.75 96 GLU A N 1
ATOM 678 C CA . GLU A 1 96 ? -13.022 -3.318 16.187 1.00 94.75 96 GLU A CA 1
ATOM 679 C C . GLU A 1 96 ? -12.812 -2.442 17.432 1.00 94.75 96 GLU A C 1
ATOM 681 O O . GLU A 1 96 ? -11.860 -2.640 18.188 1.00 94.75 96 GLU A O 1
ATOM 686 N N . VAL A 1 97 ? -13.692 -1.465 17.657 1.00 93.25 97 VAL A N 1
ATOM 687 C CA . VAL A 1 97 ? -13.630 -0.564 18.817 1.00 93.25 97 VAL A CA 1
ATOM 688 C C . VAL A 1 97 ? -14.797 -0.808 19.758 1.00 93.25 97 VAL A C 1
ATOM 690 O O . VAL A 1 97 ? -15.954 -0.590 19.413 1.00 93.25 97 VAL A O 1
ATOM 693 N N . GLN A 1 98 ? -14.504 -1.198 20.991 1.00 90.94 98 GLN A N 1
ATOM 694 C CA . GLN A 1 98 ? -15.520 -1.329 22.034 1.00 90.94 98 GLN A CA 1
ATOM 695 C C . GLN A 1 98 ? -15.576 -0.065 22.898 1.00 90.94 98 GLN A C 1
ATOM 697 O O . GLN A 1 98 ? -14.580 0.647 23.037 1.00 90.94 98 GLN A O 1
ATOM 702 N N . GLY A 1 99 ? -16.744 0.208 23.489 1.00 87.38 99 GLY A N 1
ATOM 703 C CA . GLY A 1 99 ? -16.985 1.403 24.313 1.00 87.38 99 GLY A CA 1
ATOM 704 C C . GLY A 1 99 ? -17.572 2.601 23.556 1.00 87.38 99 GLY A C 1
ATOM 705 O O . GLY A 1 99 ? -17.673 3.687 24.124 1.00 87.38 99 GLY A O 1
ATOM 706 N N . LEU A 1 100 ? -17.970 2.416 22.293 1.00 86.81 100 LEU A N 1
ATOM 707 C CA . LEU A 1 100 ? -18.708 3.417 21.519 1.00 86.81 100 LEU A CA 1
ATOM 708 C C . LEU A 1 100 ? -20.195 3.471 21.925 1.00 86.81 100 LEU A C 1
ATOM 710 O O . LEU A 1 100 ? -20.726 2.469 22.415 1.00 86.81 100 LEU A O 1
ATOM 714 N N . PRO A 1 101 ? -20.885 4.611 21.709 1.00 85.50 101 PRO A N 1
ATOM 715 C CA . PRO A 1 101 ? -22.324 4.713 21.940 1.00 85.50 101 PRO A CA 1
ATOM 716 C C . PRO A 1 101 ? -23.112 3.652 21.160 1.00 85.50 101 PRO A C 1
ATOM 718 O O . PRO A 1 101 ? -22.731 3.248 20.057 1.00 85.50 101 PRO A O 1
ATOM 721 N N . GLN A 1 102 ? -24.226 3.198 21.737 1.00 82.50 102 GLN A N 1
ATOM 722 C CA . GLN A 1 102 ? -25.058 2.164 21.127 1.00 82.50 102 GLN A CA 1
ATOM 723 C C . GLN A 1 102 ? -25.564 2.619 19.751 1.00 82.50 102 GLN A C 1
ATOM 725 O O . GLN A 1 102 ? -26.099 3.714 19.607 1.00 82.50 102 GLN A O 1
ATOM 730 N N . GLY A 1 103 ? -25.412 1.754 18.747 1.00 82.50 103 GLY A N 1
ATOM 731 C CA . GLY A 1 103 ? -25.822 2.035 17.368 1.00 82.50 103 GLY A CA 1
ATOM 732 C C . GLY A 1 103 ? -24.733 2.664 16.497 1.00 82.50 103 GLY A C 1
ATOM 733 O O . GLY A 1 103 ? -24.956 2.830 15.300 1.00 82.50 103 GLY A O 1
ATOM 734 N N . CYS A 1 104 ? -23.554 2.968 17.048 1.00 86.31 104 CYS A N 1
ATOM 735 C CA . CYS A 1 104 ? -22.436 3.457 16.250 1.00 86.31 104 CYS A CA 1
ATOM 736 C C . CYS A 1 104 ? -21.669 2.320 15.562 1.00 86.31 104 CYS A C 1
ATOM 738 O O . CYS A 1 104 ? -21.467 1.263 16.168 1.00 86.31 104 CYS A O 1
ATOM 740 N N . PRO A 1 105 ? -21.198 2.533 14.318 1.00 88.94 105 PRO A N 1
ATOM 741 C CA . PRO A 1 105 ? -20.324 1.582 13.653 1.00 88.94 105 PRO A CA 1
ATOM 742 C C . PRO A 1 105 ? -19.030 1.452 14.452 1.00 88.94 105 PRO A C 1
ATOM 744 O O . PRO A 1 105 ? -18.386 2.444 14.790 1.00 88.94 105 PRO A O 1
ATOM 747 N N . ASN A 1 106 ? -18.669 0.216 14.766 1.00 90.69 106 ASN A N 1
ATOM 748 C CA . ASN A 1 106 ? -17.518 -0.106 15.597 1.00 90.69 106 ASN A CA 1
ATOM 749 C C . ASN A 1 106 ? -16.441 -0.900 14.858 1.00 90.69 106 ASN A C 1
ATOM 751 O O . ASN A 1 106 ? -15.377 -1.126 15.425 1.00 90.69 106 ASN A O 1
ATOM 755 N N . MET A 1 107 ? -16.703 -1.318 13.621 1.00 92.44 107 MET A N 1
ATOM 756 C CA . MET A 1 107 ? -15.806 -2.147 12.828 1.00 92.44 107 MET A CA 1
ATOM 757 C C . MET A 1 107 ? -15.385 -1.407 11.562 1.00 92.44 107 MET A C 1
ATOM 759 O O . MET A 1 107 ? -16.224 -0.988 10.767 1.00 92.44 107 MET A O 1
ATOM 763 N N . PHE A 1 108 ? -14.079 -1.268 11.374 1.00 93.56 108 PHE A N 1
ATOM 764 C CA . PHE A 1 108 ? -13.474 -0.557 10.254 1.00 93.56 108 PHE A CA 1
ATOM 765 C C . PHE A 1 108 ? -12.323 -1.377 9.700 1.00 93.56 108 PHE A C 1
ATOM 767 O O . PHE A 1 108 ? -11.645 -2.079 10.442 1.00 93.56 108 PHE A O 1
ATOM 774 N N . SER A 1 109 ? -12.082 -1.294 8.398 1.00 93.50 109 SER A N 1
ATOM 775 C CA . SER A 1 109 ? -10.976 -2.015 7.776 1.00 93.50 109 SER A CA 1
ATOM 776 C C . SER A 1 109 ? -10.265 -1.154 6.750 1.00 93.50 109 SER A C 1
ATOM 778 O O . SER A 1 109 ? -10.847 -0.230 6.183 1.00 93.50 109 SER A O 1
ATOM 780 N N . CYS A 1 110 ? -8.993 -1.460 6.529 1.00 90.88 110 CYS A N 1
ATOM 781 C CA . CYS A 1 110 ? -8.200 -0.870 5.467 1.00 90.88 110 CYS A CA 1
ATOM 782 C C . CYS A 1 110 ? -7.331 -1.953 4.830 1.00 90.88 110 CYS A C 1
ATOM 784 O O . CYS A 1 110 ? -6.791 -2.814 5.529 1.00 90.88 110 CYS A O 1
ATOM 786 N N . SER A 1 111 ? -7.235 -1.932 3.500 1.00 89.12 111 SER A N 1
ATOM 787 C CA . SER A 1 111 ? -6.496 -2.931 2.726 1.00 89.12 111 SER A CA 1
ATOM 788 C C . SER A 1 111 ? -5.353 -2.285 1.961 1.00 89.12 111 SER A C 1
ATOM 790 O O . SER A 1 111 ? -5.532 -1.254 1.318 1.00 89.12 111 SER A O 1
ATOM 792 N N . MET A 1 112 ? -4.195 -2.932 2.004 1.00 83.75 112 MET A N 1
ATOM 793 C CA . MET A 1 112 ? -3.006 -2.572 1.248 1.00 83.75 112 MET A CA 1
ATOM 794 C C . MET A 1 112 ? -2.634 -3.720 0.311 1.00 83.75 112 MET A C 1
ATOM 796 O O . MET A 1 112 ? -2.769 -4.893 0.668 1.00 83.75 112 MET A O 1
ATOM 800 N N . PHE A 1 113 ? -2.142 -3.376 -0.875 1.00 79.19 113 PHE A N 1
ATOM 801 C CA . PHE A 1 113 ? -1.647 -4.332 -1.859 1.00 79.19 113 PHE A CA 1
ATOM 802 C C . PHE A 1 113 ? -0.139 -4.170 -2.011 1.00 79.19 113 PHE A C 1
ATOM 804 O O . PHE A 1 113 ? 0.365 -3.056 -2.154 1.00 79.19 113 PHE A O 1
ATOM 811 N N . SER A 1 114 ? 0.575 -5.290 -1.987 1.00 71.38 114 SER A N 1
ATOM 812 C CA . SER A 1 114 ? 1.978 -5.344 -2.368 1.00 71.38 114 SER A CA 1
ATOM 813 C C . SER A 1 114 ? 2.035 -5.302 -3.891 1.00 71.38 114 SER A C 1
ATOM 815 O O . SER A 1 114 ? 1.674 -6.262 -4.568 1.00 71.38 114 SER A O 1
ATOM 817 N N . CYS A 1 115 ? 2.464 -4.166 -4.434 1.00 66.94 115 CYS A N 1
ATOM 818 C CA . CYS A 1 115 ? 2.817 -4.025 -5.841 1.00 66.94 115 CYS A CA 1
ATOM 819 C C . CYS A 1 115 ? 4.346 -4.030 -5.935 1.00 66.94 115 CYS A C 1
ATOM 821 O O . CYS A 1 115 ? 4.944 -2.950 -5.992 1.00 66.94 115 CYS A O 1
ATOM 823 N N . PRO A 1 116 ? 5.008 -5.204 -5.887 1.00 66.38 116 PRO A N 1
ATOM 824 C CA . PRO A 1 116 ? 6.453 -5.247 -6.020 1.00 66.38 116 PRO A CA 1
ATOM 825 C C . PRO A 1 116 ? 6.839 -4.632 -7.364 1.00 66.38 116 PRO A C 1
ATOM 827 O O . PRO A 1 116 ? 6.286 -4.990 -8.408 1.00 66.38 116 PRO A O 1
ATOM 830 N N . ALA A 1 117 ? 7.784 -3.692 -7.337 1.00 68.44 117 ALA A N 1
ATOM 831 C CA . ALA A 1 117 ? 8.320 -3.129 -8.564 1.00 68.44 117 ALA A CA 1
ATOM 832 C C . ALA A 1 117 ? 8.899 -4.275 -9.415 1.00 68.44 117 ALA A C 1
ATOM 834 O O . ALA A 1 117 ? 9.654 -5.100 -8.885 1.00 68.44 117 ALA A O 1
ATOM 835 N N . PRO A 1 118 ? 8.556 -4.363 -10.712 1.00 69.62 118 PRO A N 1
ATOM 836 C CA . PRO A 1 118 ? 9.120 -5.391 -11.569 1.00 69.62 118 PRO A CA 1
ATOM 837 C C . PRO A 1 118 ? 10.645 -5.253 -11.579 1.00 69.62 118 PRO A C 1
ATOM 839 O O . PRO A 1 118 ? 11.185 -4.155 -11.734 1.00 69.62 118 PRO A O 1
ATOM 842 N N . LEU A 1 119 ? 11.351 -6.371 -11.399 1.00 79.25 119 LEU A N 1
ATOM 843 C CA . LEU A 1 119 ? 12.812 -6.388 -11.429 1.00 79.25 119 LEU A CA 1
ATOM 844 C C . LEU A 1 119 ? 13.296 -5.965 -12.822 1.00 79.25 119 LEU A C 1
ATOM 846 O O . LEU A 1 119 ? 13.056 -6.658 -13.812 1.00 79.25 119 LEU A O 1
ATOM 850 N N . ALA A 1 120 ? 13.995 -4.831 -12.899 1.00 84.25 120 ALA A N 1
ATOM 851 C CA . ALA A 1 120 ? 14.560 -4.351 -14.151 1.00 84.25 120 ALA A CA 1
ATOM 852 C C . ALA A 1 120 ? 15.672 -5.300 -14.628 1.00 84.25 120 ALA A C 1
ATOM 854 O O . ALA A 1 120 ? 16.693 -5.476 -13.962 1.00 84.25 120 ALA A O 1
ATOM 855 N N . ARG A 1 121 ? 15.489 -5.892 -15.812 1.00 88.69 121 ARG A N 1
ATOM 856 C CA . ARG A 1 121 ? 16.512 -6.690 -16.496 1.00 88.69 121 ARG A CA 1
ATOM 857 C C . ARG A 1 121 ? 17.101 -5.886 -17.647 1.00 88.69 121 ARG A C 1
ATOM 859 O O . ARG A 1 121 ? 16.370 -5.358 -18.480 1.00 88.69 121 ARG A O 1
ATOM 866 N N . ARG A 1 122 ? 18.431 -5.859 -17.747 1.00 89.31 122 ARG A N 1
ATOM 867 C CA . ARG A 1 122 ? 19.110 -5.349 -18.943 1.00 89.31 122 ARG A CA 1
ATOM 868 C C . ARG A 1 122 ? 18.942 -6.354 -20.083 1.00 89.31 122 ARG A C 1
ATOM 870 O O . ARG A 1 122 ? 19.412 -7.482 -19.965 1.00 89.31 122 ARG A O 1
ATOM 877 N N . PHE A 1 123 ? 18.273 -5.945 -21.158 1.00 90.69 123 PHE A N 1
ATOM 878 C CA . PHE A 1 123 ? 18.095 -6.774 -22.352 1.00 90.69 123 PHE A CA 1
ATOM 879 C C . PHE A 1 123 ? 19.372 -6.826 -23.200 1.00 90.69 123 PHE A C 1
ATOM 881 O O . PHE A 1 123 ? 19.884 -7.904 -23.480 1.00 90.69 123 PHE A O 1
ATOM 888 N N . ASP A 1 124 ? 19.910 -5.659 -23.559 1.00 91.50 124 ASP A N 1
ATOM 889 C CA . ASP A 1 124 ? 21.115 -5.528 -24.379 1.00 91.50 124 ASP A CA 1
ATOM 890 C C . ASP A 1 124 ? 21.858 -4.222 -24.044 1.00 91.50 124 ASP A C 1
ATOM 892 O O . ASP A 1 124 ? 21.341 -3.335 -23.358 1.00 91.50 124 ASP A O 1
ATOM 896 N N . SER A 1 125 ? 23.100 -4.110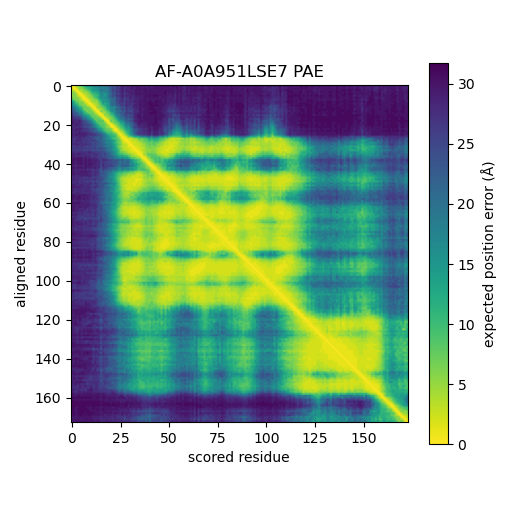 -24.506 1.00 92.00 125 SER A N 1
ATOM 897 C CA . SER A 1 125 ? 23.844 -2.862 -24.554 1.00 92.00 125 SER A CA 1
ATOM 898 C C . SER A 1 125 ? 24.815 -2.847 -25.705 1.00 92.00 125 SER A C 1
ATOM 900 O O . SER A 1 125 ? 25.614 -3.764 -25.884 1.00 92.00 125 SER A O 1
ATOM 902 N N . TYR A 1 126 ? 24.834 -1.721 -26.396 1.00 89.62 126 TYR A N 1
ATOM 903 C CA . TYR A 1 126 ? 25.750 -1.484 -27.488 1.00 89.62 126 TYR A CA 1
ATOM 904 C C . TYR A 1 126 ? 26.291 -0.055 -27.450 1.00 89.62 126 TYR A C 1
ATOM 906 O O . TYR A 1 126 ? 25.706 0.834 -26.834 1.00 89.62 126 TYR A O 1
ATOM 914 N N . GLY A 1 127 ? 27.470 0.124 -28.047 1.00 86.06 127 GLY A N 1
ATOM 915 C CA . GLY A 1 127 ? 28.103 1.426 -28.241 1.00 86.06 127 GLY A CA 1
ATOM 916 C C . GLY A 1 127 ? 27.728 2.018 -29.598 1.00 86.06 127 GLY A C 1
ATOM 917 O O . GLY A 1 127 ? 26.585 1.935 -30.029 1.00 86.06 127 GLY A O 1
ATOM 918 N N . ASN A 1 128 ? 28.702 2.590 -30.304 1.00 84.62 128 ASN A N 1
ATOM 919 C CA . ASN A 1 128 ? 28.464 3.080 -31.658 1.00 84.62 128 ASN A CA 1
ATOM 920 C C . ASN A 1 128 ? 28.298 1.897 -32.631 1.00 84.62 128 ASN A C 1
ATOM 922 O O . ASN A 1 128 ? 29.251 1.152 -32.855 1.00 84.62 128 ASN A O 1
ATOM 926 N N . LEU A 1 129 ? 27.097 1.731 -33.184 1.00 87.25 129 LEU A N 1
ATOM 927 C CA . LEU A 1 129 ? 26.768 0.739 -34.209 1.00 87.25 129 LEU A CA 1
ATOM 928 C C . LEU A 1 129 ? 26.311 1.426 -35.496 1.00 87.25 129 LEU A C 1
ATOM 930 O O . LEU A 1 129 ? 25.800 2.550 -35.461 1.00 87.25 129 LEU A O 1
ATOM 934 N N . ASP A 1 130 ? 26.469 0.724 -36.621 1.00 90.69 130 ASP A N 1
ATOM 935 C CA . ASP A 1 130 ? 25.804 1.104 -37.864 1.00 90.69 130 ASP A CA 1
ATOM 936 C C . ASP A 1 130 ? 24.282 1.019 -37.691 1.00 90.69 130 ASP A C 1
ATOM 938 O O . ASP A 1 130 ? 23.764 0.171 -36.959 1.00 90.69 130 ASP A O 1
ATOM 942 N N . PHE A 1 131 ? 23.556 1.886 -38.395 1.00 87.88 131 PHE A N 1
ATOM 943 C CA . PHE A 1 131 ? 22.099 1.946 -38.329 1.00 87.88 131 PHE A CA 1
ATOM 944 C C . PHE A 1 131 ? 21.434 0.595 -38.630 1.00 87.88 131 PHE A C 1
ATOM 946 O O . PHE A 1 131 ? 20.419 0.254 -38.022 1.00 87.88 131 PHE A O 1
ATOM 953 N N . ARG A 1 132 ? 21.992 -0.200 -39.553 1.00 91.25 132 ARG A N 1
ATOM 954 C CA . ARG A 1 132 ? 21.442 -1.518 -39.896 1.00 91.25 132 ARG A CA 1
ATOM 955 C C . ARG A 1 132 ? 21.520 -2.490 -38.719 1.00 91.25 132 ARG A C 1
ATOM 957 O O . ARG A 1 132 ? 20.550 -3.204 -38.461 1.00 91.25 132 ARG A O 1
ATOM 964 N N . ASP A 1 133 ? 22.641 -2.490 -38.007 1.00 93.25 133 ASP A N 1
ATOM 965 C CA . ASP A 1 133 ? 22.869 -3.373 -36.862 1.00 93.25 133 ASP A CA 1
ATOM 966 C C . ASP A 1 133 ? 22.057 -2.919 -35.646 1.00 93.25 133 ASP A C 1
ATOM 968 O O . ASP A 1 133 ? 21.470 -3.742 -34.941 1.00 93.25 133 ASP A O 1
ATOM 972 N N . GLU A 1 134 ? 21.953 -1.603 -35.437 1.00 91.69 134 GLU A N 1
ATOM 973 C CA . GLU A 1 134 ? 21.072 -1.018 -34.426 1.00 91.69 134 GLU A CA 1
ATOM 974 C C . GLU A 1 134 ? 19.608 -1.400 -34.685 1.00 91.69 134 GLU A C 1
ATOM 976 O O . GLU A 1 134 ? 18.935 -1.920 -33.793 1.00 91.69 134 GLU A O 1
ATOM 981 N N . LYS A 1 135 ? 19.126 -1.262 -35.926 1.00 92.88 135 LYS A N 1
ATOM 982 C CA . LYS A 1 135 ? 17.766 -1.663 -36.307 1.00 92.88 135 LYS A CA 1
ATOM 983 C C . LYS A 1 135 ? 17.498 -3.144 -36.036 1.00 92.88 135 LYS A C 1
ATOM 985 O O . LYS A 1 135 ? 16.411 -3.490 -35.568 1.00 92.88 135 LYS A O 1
ATOM 990 N N . ALA A 1 136 ? 18.461 -4.024 -36.310 1.00 95.25 136 ALA A N 1
ATOM 991 C CA . ALA A 1 136 ? 18.320 -5.451 -36.029 1.00 95.25 136 ALA A CA 1
ATOM 992 C C . ALA A 1 136 ? 18.188 -5.729 -34.519 1.00 95.25 136 ALA A C 1
ATOM 994 O O . ALA A 1 136 ? 17.323 -6.502 -34.106 1.00 95.25 136 ALA A O 1
ATOM 995 N N . ARG A 1 137 ? 18.978 -5.048 -33.678 1.00 93.69 137 ARG A N 1
ATOM 996 C CA . ARG A 1 137 ? 18.897 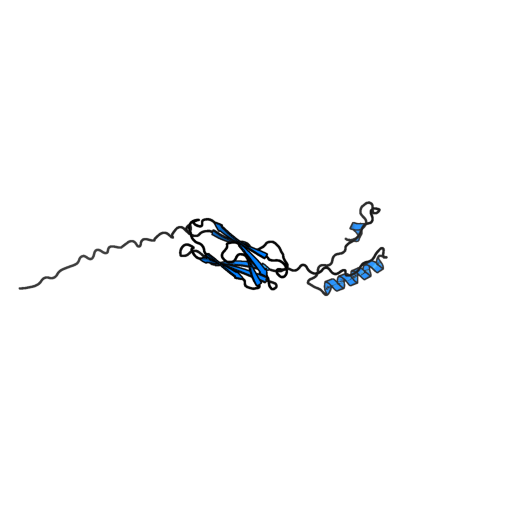-5.175 -32.211 1.00 93.69 137 ARG A CA 1
ATOM 997 C C . ARG A 1 137 ? 17.586 -4.633 -31.648 1.00 93.69 137 ARG A C 1
ATOM 999 O O . ARG A 1 137 ? 16.955 -5.299 -30.829 1.00 93.69 137 ARG A O 1
ATOM 1006 N N . LEU A 1 138 ? 17.134 -3.481 -32.141 1.00 93.62 138 LEU A N 1
ATOM 1007 C CA . LEU A 1 138 ? 15.835 -2.907 -31.781 1.00 93.62 138 LEU A CA 1
ATOM 1008 C C . LEU A 1 138 ? 14.669 -3.806 -32.210 1.00 93.62 138 LEU A C 1
ATOM 1010 O O . LEU A 1 138 ? 13.683 -3.916 -31.488 1.00 93.62 138 LEU A O 1
ATOM 1014 N N . SER A 1 139 ? 14.798 -4.509 -33.339 1.00 94.75 139 SER A N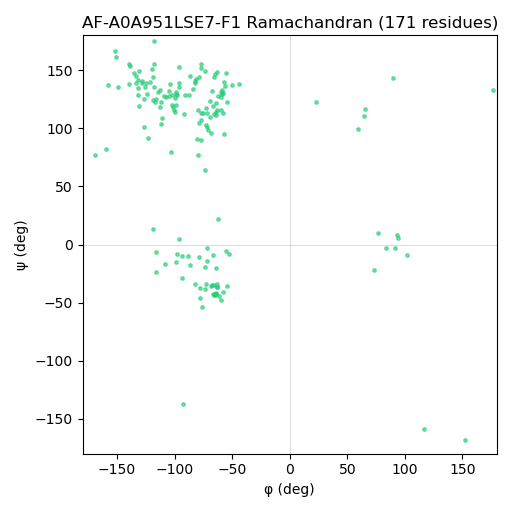 1
ATOM 1015 C CA . SER A 1 139 ? 13.792 -5.483 -33.782 1.00 94.75 139 SER A CA 1
ATOM 1016 C C . SER A 1 139 ? 13.687 -6.665 -32.813 1.00 94.75 139 SER A C 1
ATOM 1018 O O . SER A 1 139 ? 12.584 -7.052 -32.438 1.00 94.75 139 SER A O 1
ATOM 1020 N N . ASN A 1 140 ? 14.819 -7.194 -32.335 1.00 94.25 140 ASN A N 1
ATOM 1021 C CA . ASN A 1 140 ? 14.822 -8.243 -31.309 1.00 94.25 140 ASN A CA 1
ATOM 1022 C C . ASN A 1 140 ? 14.215 -7.757 -29.984 1.00 94.25 140 ASN A C 1
ATOM 1024 O O . ASN A 1 140 ? 13.500 -8.506 -29.324 1.00 94.25 140 ASN A O 1
ATOM 1028 N N . PHE A 1 141 ? 14.457 -6.497 -29.613 1.00 93.94 141 PHE A N 1
ATOM 1029 C CA . PHE A 1 141 ? 13.853 -5.899 -28.423 1.00 93.94 141 PHE A CA 1
ATOM 1030 C C . PHE A 1 141 ? 12.329 -5.755 -28.553 1.00 93.94 141 PHE A C 1
ATOM 1032 O O . PHE A 1 141 ? 11.595 -6.107 -27.633 1.00 93.94 141 PHE A O 1
ATOM 1039 N N . ALA A 1 142 ? 11.835 -5.312 -29.711 1.00 92.25 142 ALA A N 1
ATOM 1040 C CA . ALA A 1 142 ? 10.402 -5.219 -29.981 1.00 92.25 142 ALA A CA 1
ATOM 1041 C C . ALA A 1 142 ? 9.706 -6.592 -29.957 1.00 92.25 142 ALA A C 1
ATOM 1043 O O . ALA A 1 142 ? 8.578 -6.700 -29.471 1.00 92.25 142 ALA A O 1
ATOM 1044 N N . LEU A 1 143 ? 10.378 -7.648 -30.431 1.00 93.44 143 LEU A N 1
ATOM 1045 C CA . LEU A 1 143 ? 9.875 -9.023 -30.340 1.00 93.44 143 LEU A CA 1
ATOM 1046 C C . LEU A 1 143 ? 9.739 -9.488 -28.882 1.00 93.44 143 LEU A C 1
ATOM 1048 O O . LEU A 1 143 ? 8.715 -10.066 -28.525 1.00 93.44 143 LEU A O 1
ATOM 1052 N N . GLU A 1 144 ? 10.720 -9.192 -28.027 1.00 90.69 144 GLU A N 1
ATOM 1053 C CA . GLU A 1 144 ? 10.663 -9.531 -26.597 1.00 90.69 144 GLU A CA 1
ATOM 1054 C C . GLU A 1 144 ? 9.482 -8.848 -25.891 1.00 90.69 144 GLU A C 1
ATOM 1056 O O . GLU A 1 144 ? 8.742 -9.489 -25.139 1.00 90.69 144 GLU A O 1
ATOM 1061 N N . LEU A 1 145 ? 9.275 -7.556 -26.170 1.00 90.88 145 LEU A N 1
ATOM 1062 C CA . LEU A 1 145 ? 8.147 -6.792 -25.630 1.00 90.88 145 LEU A CA 1
ATOM 1063 C C . LEU A 1 145 ? 6.804 -7.302 -26.161 1.00 90.88 145 LEU A C 1
ATOM 1065 O O . LEU A 1 145 ? 5.827 -7.343 -25.420 1.00 90.88 145 LEU A O 1
ATOM 1069 N N . SER A 1 146 ? 6.758 -7.748 -27.417 1.00 90.38 146 SER A N 1
ATOM 1070 C CA . SER A 1 146 ? 5.548 -8.336 -28.002 1.00 90.38 146 SER A CA 1
ATOM 1071 C C . SER A 1 146 ? 5.197 -9.682 -27.366 1.00 90.38 146 SER A C 1
ATOM 1073 O O . SER A 1 146 ? 4.024 -9.971 -27.172 1.00 90.38 146 SER A O 1
ATOM 1075 N N . ASN A 1 147 ? 6.193 -10.492 -26.995 1.00 90.69 147 ASN A N 1
ATOM 1076 C CA . ASN A 1 147 ? 5.972 -11.769 -26.310 1.00 90.69 147 ASN A CA 1
ATOM 1077 C C . ASN A 1 147 ? 5.563 -11.603 -24.835 1.00 90.69 147 ASN A C 1
ATOM 1079 O O . ASN A 1 147 ? 5.025 -12.536 -24.240 1.00 90.69 147 ASN A O 1
ATOM 1083 N N . SER A 1 148 ? 5.824 -10.439 -24.235 1.00 84.56 148 SER A N 1
ATOM 1084 C CA . SER A 1 148 ? 5.648 -10.202 -22.802 1.00 84.56 148 SER A CA 1
ATOM 1085 C C . SER A 1 148 ? 4.699 -9.026 -22.555 1.00 84.56 148 SER A C 1
ATOM 1087 O O . SER A 1 148 ? 5.112 -7.877 -22.448 1.00 84.56 148 SER A O 1
ATOM 1089 N N . HIS A 1 149 ? 3.402 -9.304 -22.416 1.00 76.81 149 HIS A N 1
ATOM 1090 C CA . HIS A 1 149 ? 2.356 -8.268 -22.366 1.00 76.81 149 HIS A CA 1
ATOM 1091 C C . HIS A 1 149 ? 2.314 -7.421 -21.073 1.00 76.81 149 HIS A C 1
ATOM 1093 O O . HIS A 1 149 ? 1.483 -6.523 -20.962 1.00 76.81 149 HIS A O 1
ATOM 1099 N N . SER A 1 150 ? 3.163 -7.702 -20.080 1.00 79.12 150 SER A N 1
ATOM 1100 C CA . SER A 1 150 ? 3.158 -7.037 -18.765 1.00 79.12 150 SER A CA 1
ATOM 1101 C C . SER A 1 150 ? 4.453 -6.286 -18.439 1.00 79.12 150 SER A C 1
ATOM 1103 O O . SER A 1 150 ? 4.685 -5.945 -17.280 1.00 79.12 150 SER A O 1
ATOM 1105 N N . VAL A 1 151 ? 5.330 -6.069 -19.422 1.00 82.44 151 VAL A N 1
ATOM 1106 C CA . VAL A 1 151 ? 6.621 -5.392 -19.228 1.00 82.44 151 VAL A CA 1
ATOM 1107 C C . VAL A 1 151 ? 6.735 -4.155 -20.097 1.00 82.44 151 VAL A C 1
ATOM 1109 O O . VAL A 1 151 ? 6.356 -4.138 -21.264 1.00 82.44 151 VAL A O 1
ATOM 1112 N N . GLN A 1 152 ? 7.314 -3.117 -19.503 1.00 86.88 152 GLN A N 1
ATOM 1113 C CA . GLN A 1 152 ? 7.659 -1.884 -20.186 1.00 86.88 152 GLN A CA 1
ATOM 1114 C C . GLN A 1 152 ? 9.148 -1.897 -20.536 1.00 86.88 152 GLN A C 1
ATOM 1116 O O . GLN A 1 152 ? 10.004 -2.101 -19.674 1.00 86.88 152 GLN A O 1
ATOM 1121 N N . GLY A 1 153 ? 9.453 -1.685 -21.815 1.00 89.12 153 GLY A N 1
ATOM 1122 C CA . GLY A 1 153 ? 10.818 -1.523 -22.297 1.00 89.12 153 GLY A CA 1
ATOM 1123 C C . GLY A 1 153 ? 11.292 -0.076 -22.198 1.00 89.12 153 GLY A C 1
ATOM 1124 O O . GLY A 1 153 ? 10.516 0.849 -22.427 1.00 89.12 153 GLY A O 1
ATOM 1125 N N . TYR A 1 154 ? 12.579 0.118 -21.910 1.00 90.69 154 TYR A N 1
ATOM 1126 C CA . TYR A 1 154 ? 13.226 1.430 -21.916 1.00 90.69 154 TYR A CA 1
ATOM 1127 C C . TYR A 1 154 ? 14.462 1.410 -22.817 1.00 90.69 154 TYR A C 1
ATOM 1129 O O . TYR A 1 154 ? 15.281 0.494 -22.733 1.00 90.69 154 TYR A O 1
ATOM 1137 N N . LEU A 1 155 ? 14.615 2.449 -23.640 1.00 90.31 155 LEU A N 1
ATOM 1138 C CA . LEU A 1 155 ? 15.845 2.758 -24.369 1.00 90.31 155 LEU A CA 1
ATOM 1139 C C . LEU A 1 155 ? 16.559 3.894 -23.638 1.00 90.31 155 LEU A C 1
ATOM 1141 O O . LEU A 1 155 ? 16.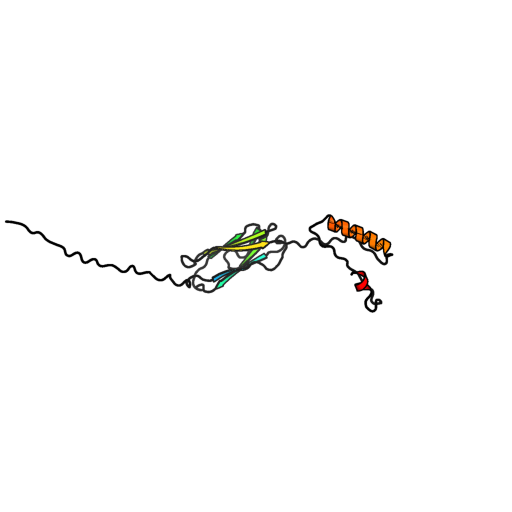013 4.984 -23.490 1.00 90.31 155 LEU A O 1
ATOM 1145 N N . ILE A 1 156 ? 17.773 3.632 -23.156 1.00 89.00 156 ILE A N 1
ATOM 1146 C CA . ILE A 1 156 ? 18.577 4.609 -22.415 1.00 89.00 156 ILE A CA 1
ATOM 1147 C C . ILE A 1 156 ? 19.773 4.986 -23.285 1.00 89.00 156 ILE A C 1
ATOM 1149 O O . ILE A 1 156 ? 20.724 4.214 -23.411 1.00 89.00 156 ILE A O 1
ATOM 1153 N N . ALA A 1 157 ? 19.722 6.170 -23.893 1.00 85.44 157 ALA A N 1
ATOM 1154 C CA . ALA A 1 157 ? 20.830 6.712 -24.669 1.00 85.44 157 ALA A CA 1
ATOM 1155 C C . ALA A 1 157 ? 21.745 7.569 -23.786 1.00 85.44 157 ALA A C 1
ATOM 1157 O O . ALA A 1 157 ? 21.294 8.495 -23.111 1.00 85.44 157 ALA A O 1
ATOM 1158 N N . TYR A 1 158 ? 23.047 7.288 -23.822 1.00 81.31 158 TYR A N 1
ATOM 1159 C CA . TYR A 1 158 ? 24.057 8.089 -23.135 1.00 81.31 158 TYR A CA 1
ATOM 1160 C C . TYR A 1 158 ? 24.727 9.043 -24.127 1.00 81.31 158 TYR A C 1
ATOM 1162 O O . TYR A 1 158 ? 25.443 8.610 -25.029 1.00 81.31 158 TYR A O 1
ATOM 1170 N N . GLY A 1 159 ? 24.519 10.348 -23.949 1.00 69.38 159 GLY A N 1
ATOM 1171 C CA . GLY A 1 159 ? 25.232 11.379 -24.701 1.00 69.38 159 GLY A CA 1
ATOM 1172 C C . GLY A 1 159 ? 26.592 11.696 -24.073 1.00 69.38 159 GLY A C 1
ATOM 1173 O O . GLY A 1 159 ? 26.696 11.920 -22.867 1.00 69.38 159 GLY A O 1
ATOM 1174 N N . ILE A 1 160 ? 27.647 11.767 -24.884 1.00 56.25 160 ILE A N 1
ATOM 1175 C CA . ILE A 1 160 ? 28.924 12.380 -24.486 1.00 56.25 160 ILE A CA 1
ATOM 1176 C C . ILE A 1 160 ? 28.820 13.898 -24.674 1.00 56.25 160 ILE A C 1
ATOM 1178 O O . ILE A 1 160 ? 28.298 14.358 -25.684 1.00 56.25 160 ILE A O 1
ATOM 1182 N N . LYS A 1 161 ? 29.359 14.684 -23.726 1.00 56.22 161 LYS A N 1
ATOM 1183 C CA . LYS A 1 161 ? 29.297 16.169 -23.674 1.00 56.22 161 LYS A CA 1
ATOM 1184 C C . LYS A 1 161 ? 29.755 16.912 -24.950 1.00 56.22 161 LYS A C 1
ATOM 1186 O O . LYS A 1 161 ? 29.599 18.127 -25.024 1.00 56.22 161 LYS A O 1
ATOM 1191 N N . ALA A 1 162 ? 30.323 16.217 -25.936 1.00 54.41 162 ALA A N 1
ATOM 1192 C CA . ALA A 1 162 ? 30.653 16.769 -27.247 1.00 54.41 162 ALA A CA 1
ATOM 1193 C C . ALA A 1 162 ? 29.445 16.881 -28.205 1.00 54.41 162 ALA A C 1
ATOM 1195 O O . ALA A 1 162 ? 29.565 17.540 -29.238 1.00 54.41 162 ALA A O 1
ATOM 1196 N N . ASP A 1 163 ? 28.287 16.294 -27.876 1.00 52.03 163 ASP A N 1
ATOM 1197 C CA . ASP A 1 163 ? 27.064 16.400 -28.682 1.00 52.03 163 ASP A CA 1
ATOM 1198 C C . ASP A 1 163 ? 26.363 17.745 -28.422 1.00 52.03 163 ASP A C 1
ATOM 1200 O O . ASP A 1 163 ? 25.411 17.864 -27.649 1.00 52.03 163 ASP A O 1
ATOM 1204 N N . ARG A 1 164 ? 26.895 18.816 -29.021 1.00 52.97 164 ARG A N 1
ATOM 1205 C CA . ARG A 1 164 ? 26.211 20.112 -29.057 1.00 52.97 164 ARG A CA 1
ATOM 1206 C C . ARG A 1 164 ? 24.936 19.976 -29.895 1.00 52.97 164 ARG A C 1
ATOM 1208 O O . ARG A 1 164 ? 25.011 19.852 -31.110 1.00 52.97 164 ARG A O 1
ATOM 1215 N N . GLN A 1 165 ? 23.808 20.094 -29.196 1.00 49.88 165 GLN A N 1
ATOM 1216 C CA . GLN A 1 165 ? 22.460 20.419 -29.678 1.00 49.88 165 GLN A CA 1
ATOM 1217 C C . GLN A 1 165 ? 21.861 19.464 -30.730 1.00 49.88 165 GLN A C 1
ATOM 1219 O O . GLN A 1 165 ? 22.060 19.609 -31.931 1.00 49.88 165 GLN A O 1
ATOM 1224 N N . GLY A 1 166 ? 21.009 18.549 -30.255 1.00 53.03 166 GLY A N 1
ATOM 1225 C CA . GLY A 1 166 ? 19.871 18.035 -31.029 1.00 53.03 166 GLY A CA 1
ATOM 1226 C C . GLY A 1 166 ? 20.012 16.654 -31.671 1.00 53.03 166 GLY A C 1
ATOM 1227 O O . GLY A 1 166 ? 19.007 16.123 -32.132 1.00 53.03 166 GLY A O 1
ATOM 1228 N N . LYS A 1 167 ? 21.192 16.022 -31.679 1.00 54.69 167 LYS A N 1
ATOM 1229 C CA . LYS A 1 167 ? 21.353 14.716 -32.352 1.00 54.69 167 LYS A CA 1
ATOM 1230 C C . LYS A 1 167 ? 20.896 13.523 -31.519 1.00 54.69 167 LYS A C 1
ATOM 1232 O O . LYS A 1 167 ? 20.365 12.575 -32.086 1.00 54.69 167 LYS A O 1
ATOM 1237 N N . THR A 1 168 ? 21.057 13.564 -30.195 1.00 51.47 168 THR A N 1
ATOM 1238 C CA . THR A 1 168 ? 20.617 12.449 -29.335 1.00 51.47 168 THR A CA 1
ATOM 1239 C C . THR A 1 168 ? 19.086 12.302 -29.307 1.00 51.47 168 THR A C 1
ATOM 1241 O O . THR A 1 168 ? 18.589 11.182 -29.286 1.00 51.47 168 THR A O 1
ATOM 1244 N N . GLN A 1 169 ? 18.328 13.403 -29.379 1.00 51.41 169 GLN A N 1
ATOM 1245 C CA . GLN A 1 169 ? 16.859 13.350 -29.366 1.00 51.41 169 GLN A CA 1
ATOM 1246 C C . GLN A 1 169 ? 16.267 12.943 -30.724 1.00 51.41 169 GLN A C 1
ATOM 1248 O O . GLN A 1 169 ? 15.370 12.112 -30.763 1.00 51.41 169 GLN A O 1
ATOM 1253 N N . ALA A 1 170 ? 16.852 13.401 -31.837 1.00 54.50 170 ALA A N 1
ATOM 1254 C CA . ALA A 1 170 ? 16.441 12.993 -33.186 1.00 54.50 170 ALA A CA 1
ATOM 1255 C C . ALA A 1 170 ? 16.709 11.508 -33.513 1.00 54.50 170 ALA A C 1
ATOM 1257 O O . ALA A 1 170 ? 16.307 11.032 -34.568 1.00 54.50 170 ALA A O 1
ATOM 1258 N N . ARG A 1 171 ? 17.439 10.785 -32.651 1.00 53.72 171 ARG A N 1
ATOM 1259 C CA . ARG A 1 171 ? 17.743 9.353 -32.812 1.00 53.72 171 ARG A CA 1
ATOM 1260 C C . ARG A 1 171 ? 16.806 8.450 -31.993 1.00 53.72 171 ARG A C 1
ATOM 1262 O O . ARG A 1 171 ? 16.884 7.234 -32.131 1.00 53.72 171 ARG A O 1
ATOM 1269 N N . LEU A 1 172 ? 15.975 9.038 -31.127 1.00 53.66 172 LEU A N 1
ATOM 1270 C CA . LEU A 1 172 ? 15.041 8.331 -30.242 1.00 53.66 172 LEU A CA 1
ATOM 1271 C C . LEU A 1 172 ? 13.566 8.482 -30.657 1.00 53.66 172 LEU A C 1
ATOM 1273 O O . LEU A 1 172 ? 12.746 7.700 -30.178 1.00 53.66 172 LEU A O 1
ATOM 1277 N N . GLU A 1 173 ? 13.246 9.467 -31.502 1.00 43.72 173 GLU A N 1
ATOM 1278 C CA . GLU A 1 173 ? 11.942 9.638 -32.174 1.00 43.72 173 GLU A CA 1
ATOM 1279 C C . GLU A 1 173 ? 11.875 8.817 -33.471 1.00 43.72 173 GLU A C 1
ATOM 1281 O O . GLU A 1 173 ? 10.794 8.248 -33.745 1.00 43.72 173 GLU A O 1
#

Mean predicted aligned error: 15.44 Å

Sequence (173 aa):
MFYSLALILAAHIIACAQESAPAPLAQCPALSVDCPTDISDGKSAPSTFSARLTGANPEAKLIFNWTVSSGVIETGQGTQTIKVIGAGDSLTATLEVQGLPQGCPNMFSCSMFSCPAPLARRFDSYGNLDFRDEKARLSNFALELSNSHSVQGYLIAYGIKADRQGKTQARLE